Protein AF-A0A355RIV0-F1 (afdb_monomer_lite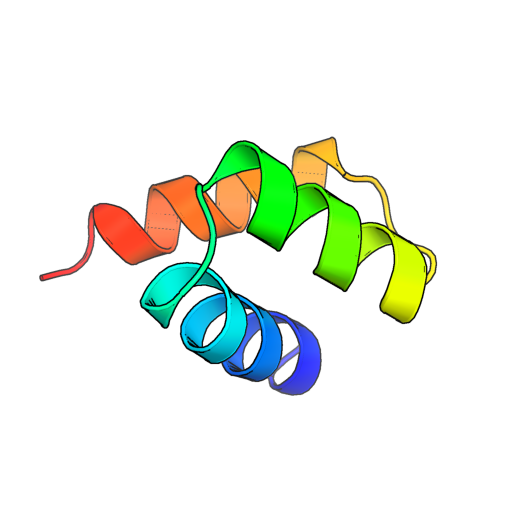)

Structure (mmCIF, N/CA/C/O backbone):
data_AF-A0A355RIV0-F1
#
_entry.id   AF-A0A355RIV0-F1
#
loop_
_atom_site.group_PDB
_atom_site.id
_atom_site.type_symbol
_atom_site.label_atom_id
_atom_site.label_alt_id
_atom_site.label_comp_id
_atom_site.label_asym_id
_atom_site.label_entity_id
_atom_site.label_seq_id
_atom_site.pdbx_PDB_ins_code
_atom_site.Cartn_x
_atom_site.Cartn_y
_atom_site.Cartn_z
_atom_site.occupancy
_atom_site.B_iso_or_equiv
_atom_site.auth_seq_id
_atom_site.auth_comp_id
_atom_site.auth_asym_id
_atom_site.auth_atom_id
_atom_site.pdbx_PDB_model_num
ATOM 1 N N . GLU A 1 1 ? -5.978 -1.004 -11.112 1.00 57.03 1 GLU A N 1
ATOM 2 C CA . GLU A 1 1 ? -5.946 -0.145 -9.901 1.00 57.03 1 GLU A CA 1
ATOM 3 C C . GLU A 1 1 ? -6.769 -0.727 -8.749 1.00 57.03 1 GLU A C 1
ATOM 5 O O . GLU A 1 1 ? -6.297 -0.659 -7.621 1.00 57.03 1 GLU A O 1
ATOM 10 N N . SER A 1 2 ? -7.914 -1.378 -9.016 1.00 63.53 2 SER A N 1
ATOM 11 C CA . SER A 1 2 ? -8.736 -2.061 -7.996 1.00 63.53 2 SER A CA 1
ATOM 12 C C . SER A 1 2 ? -7.987 -3.114 -7.170 1.00 63.53 2 SER A C 1
ATOM 14 O O . SER A 1 2 ? -8.241 -3.225 -5.976 1.00 63.53 2 SER A O 1
ATOM 16 N N . ASP A 1 3 ? -7.043 -3.846 -7.770 1.00 86.38 3 ASP A N 1
ATOM 17 C CA . ASP A 1 3 ? -6.333 -4.933 -7.076 1.00 86.38 3 ASP A CA 1
ATOM 18 C C . ASP A 1 3 ? -5.366 -4.418 -6.007 1.00 86.38 3 ASP A C 1
ATOM 20 O O . ASP A 1 3 ? -5.268 -4.994 -4.926 1.00 86.38 3 ASP A O 1
ATOM 24 N N . ILE A 1 4 ? -4.699 -3.290 -6.278 1.00 93.06 4 ILE A N 1
ATOM 25 C CA . ILE A 1 4 ? -3.797 -2.643 -5.319 1.00 93.06 4 ILE A CA 1
ATOM 26 C C . ILE A 1 4 ? -4.602 -2.134 -4.126 1.00 93.06 4 ILE A C 1
ATOM 28 O O . ILE A 1 4 ? -4.224 -2.388 -2.987 1.00 93.06 4 ILE A O 1
ATOM 32 N N . GLU A 1 5 ? -5.720 -1.442 -4.366 1.00 92.69 5 GLU A N 1
ATOM 33 C CA . GLU A 1 5 ? -6.547 -0.905 -3.282 1.00 92.69 5 GLU A CA 1
ATOM 34 C C . GLU A 1 5 ? -7.183 -2.022 -2.440 1.00 92.69 5 GLU A C 1
ATOM 36 O O . GLU A 1 5 ? -7.135 -1.965 -1.212 1.00 92.69 5 GLU A O 1
ATOM 41 N N . ALA A 1 6 ? -7.743 -3.059 -3.072 1.00 94.50 6 ALA A N 1
ATOM 42 C CA . ALA A 1 6 ? -8.361 -4.183 -2.368 1.00 94.50 6 ALA A CA 1
ATOM 43 C C . ALA A 1 6 ? -7.344 -4.963 -1.518 1.00 94.50 6 ALA A C 1
ATOM 45 O O . ALA A 1 6 ? -7.609 -5.284 -0.353 1.00 94.50 6 ALA A O 1
ATOM 46 N N . GLN A 1 7 ? -6.153 -5.220 -2.066 1.00 95.25 7 GL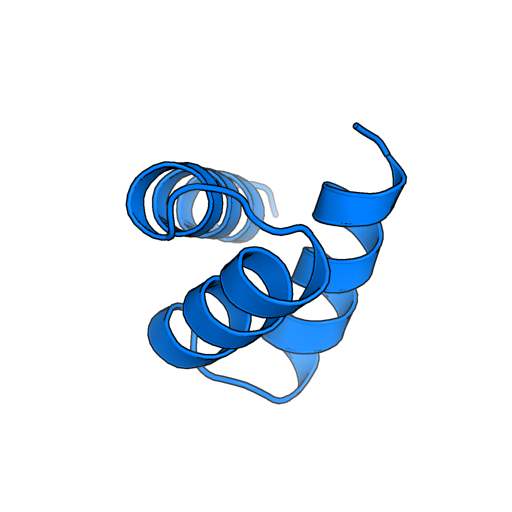N A N 1
ATOM 47 C CA . GLN A 1 7 ? -5.089 -5.887 -1.323 1.00 95.25 7 GLN A CA 1
ATOM 48 C C . GLN A 1 7 ? -4.547 -5.001 -0.198 1.00 95.25 7 GLN A C 1
ATOM 50 O O . GLN A 1 7 ? -4.285 -5.498 0.895 1.00 95.25 7 GLN A O 1
ATOM 55 N N . LEU A 1 8 ? -4.444 -3.689 -0.425 1.00 95.50 8 LEU A N 1
ATOM 56 C CA . LEU A 1 8 ? -4.029 -2.727 0.593 1.00 95.50 8 LEU A CA 1
ATOM 57 C C . LEU A 1 8 ? -5.030 -2.647 1.744 1.00 95.50 8 LEU A C 1
ATOM 59 O O . LEU A 1 8 ? -4.614 -2.678 2.896 1.00 95.50 8 LEU A O 1
ATOM 63 N N . ARG A 1 9 ? -6.336 -2.634 1.458 1.00 94.69 9 ARG A N 1
ATOM 64 C CA . ARG A 1 9 ? -7.390 -2.706 2.484 1.00 94.69 9 ARG A CA 1
ATOM 65 C C . ARG A 1 9 ? -7.289 -3.982 3.310 1.00 94.69 9 ARG A C 1
ATOM 67 O O . ARG A 1 9 ? -7.388 -3.914 4.527 1.00 94.69 9 ARG A O 1
ATOM 74 N N . THR A 1 10 ? -7.053 -5.119 2.660 1.00 95.44 10 THR A N 1
ATOM 75 C CA . THR A 1 10 ? -6.889 -6.410 3.344 1.00 95.44 10 THR A CA 1
ATOM 76 C C . THR A 1 10 ? -5.642 -6.414 4.229 1.00 95.44 10 THR A C 1
ATOM 78 O O . THR A 1 10 ? -5.701 -6.831 5.381 1.00 95.44 10 THR A O 1
ATOM 81 N N . ALA A 1 11 ? -4.516 -5.896 3.732 1.00 96.06 11 ALA A N 1
ATOM 82 C CA . ALA A 1 11 ? -3.279 -5.806 4.504 1.00 96.06 11 ALA A CA 1
ATOM 83 C C . ALA A 1 11 ? -3.425 -4.868 5.715 1.00 96.06 11 ALA A C 1
ATOM 85 O O . ALA A 1 11 ? -2.979 -5.207 6.806 1.00 96.06 11 ALA A O 1
ATOM 86 N N . LEU A 1 12 ? -4.113 -3.732 5.563 1.00 95.69 12 LEU A N 1
ATOM 87 C CA . LEU A 1 12 ? -4.362 -2.775 6.651 1.00 95.69 12 LEU A CA 1
ATOM 88 C C . LEU A 1 12 ? -5.214 -3.341 7.801 1.00 95.69 12 LEU A C 1
ATOM 90 O O . LEU A 1 12 ? -5.219 -2.765 8.883 1.00 95.69 12 LEU A O 1
ATOM 94 N N . GLN A 1 13 ? -5.916 -4.463 7.607 1.00 95.25 13 GLN A N 1
ATOM 95 C CA . GLN A 1 13 ? -6.674 -5.116 8.683 1.00 95.25 13 GLN A CA 1
ATOM 96 C C . GLN A 1 13 ? -5.778 -5.839 9.697 1.00 95.25 13 GLN A C 1
ATOM 98 O O . GLN A 1 13 ? -6.203 -6.071 10.827 1.00 95.25 13 GLN A O 1
ATOM 103 N N . SER A 1 14 ? -4.564 -6.228 9.303 1.00 95.44 14 SER A N 1
ATOM 104 C CA . SER A 1 14 ? -3.654 -7.039 10.125 1.00 95.44 14 SER A CA 1
ATOM 105 C C . SER A 1 14 ? -2.241 -6.465 10.243 1.00 95.44 14 SER A C 1
ATOM 107 O O . SER A 1 14 ? -1.470 -6.911 11.091 1.00 95.44 14 SER A O 1
ATOM 109 N N . MET A 1 15 ? -1.896 -5.473 9.422 1.00 95.88 15 MET A N 1
ATOM 110 C CA . MET A 1 15 ? -0.582 -4.841 9.360 1.00 95.88 15 MET A CA 1
ATOM 111 C C . MET A 1 15 ? -0.670 -3.346 9.658 1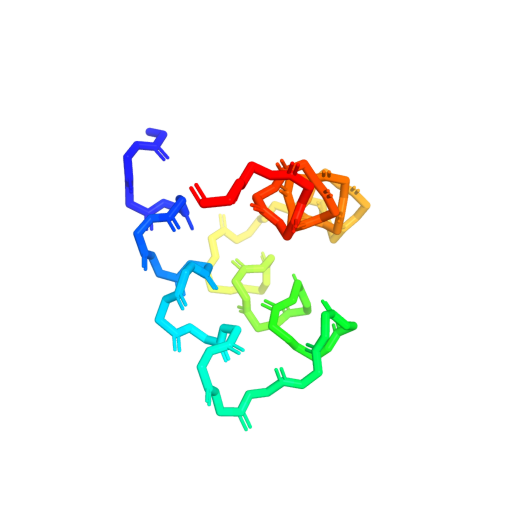.00 95.88 15 MET A C 1
ATOM 113 O O . MET A 1 15 ? -1.690 -2.701 9.422 1.00 95.88 15 MET A O 1
ATOM 117 N N . SER A 1 16 ? 0.443 -2.765 10.111 1.00 96.38 16 SER A N 1
ATOM 118 C CA . SER A 1 16 ? 0.558 -1.310 10.196 1.00 96.38 16 SER A CA 1
ATOM 119 C C . SER A 1 16 ? 0.498 -0.675 8.800 1.00 96.38 16 SER A C 1
ATOM 121 O O . SER A 1 16 ? 0.859 -1.305 7.806 1.00 96.38 16 SER A O 1
ATOM 123 N N . VAL A 1 17 ? 0.136 0.609 8.711 1.00 95.56 17 VAL A N 1
ATOM 124 C CA . VAL A 1 17 ? 0.147 1.379 7.447 1.00 95.56 17 VAL A CA 1
ATOM 125 C C . VAL A 1 17 ? 1.487 1.269 6.716 1.00 95.56 17 VAL A C 1
ATOM 127 O O . VAL A 1 17 ? 1.537 1.174 5.489 1.00 95.56 17 VAL A O 1
ATOM 130 N N . ARG A 1 18 ? 2.593 1.270 7.471 1.00 96.31 18 ARG A N 1
ATOM 131 C CA . ARG A 1 18 ? 3.944 1.140 6.919 1.00 96.31 18 ARG A CA 1
ATOM 132 C C . ARG A 1 18 ? 4.152 -0.230 6.279 1.00 96.31 18 ARG A C 1
ATOM 134 O O . ARG A 1 18 ? 4.682 -0.278 5.169 1.00 96.31 18 ARG A O 1
ATOM 141 N N . ASP A 1 19 ? 3.761 -1.292 6.974 1.00 97.62 19 ASP A N 1
ATOM 142 C CA . ASP A 1 19 ? 4.014 -2.674 6.560 1.00 97.62 19 ASP A CA 1
ATOM 143 C C . ASP A 1 19 ? 3.055 -3.100 5.446 1.00 97.62 19 ASP A C 1
ATOM 145 O O . ASP A 1 19 ? 3.489 -3.674 4.452 1.00 97.62 19 ASP A O 1
ATOM 149 N N . ALA A 1 20 ? 1.782 -2.707 5.533 1.00 97.44 20 ALA A N 1
ATOM 150 C CA . ALA A 1 20 ? 0.803 -2.895 4.467 1.00 97.44 20 ALA A CA 1
ATOM 151 C C . ALA A 1 20 ? 1.257 -2.213 3.167 1.00 97.44 20 ALA A C 1
ATOM 153 O O . ALA A 1 20 ? 1.191 -2.802 2.085 1.00 97.44 20 ALA A O 1
ATOM 154 N N . ALA A 1 21 ? 1.773 -0.983 3.266 1.00 97.19 21 ALA A N 1
ATOM 155 C CA . ALA A 1 21 ? 2.270 -0.260 2.104 1.00 97.19 21 ALA A CA 1
ATOM 156 C C . ALA A 1 21 ? 3.536 -0.882 1.502 1.00 97.19 21 ALA A C 1
ATOM 158 O O . ALA A 1 21 ? 3.689 -0.871 0.285 1.00 97.19 21 ALA A O 1
ATOM 159 N N . GLU A 1 22 ? 4.439 -1.407 2.333 1.00 97.88 22 GLU A N 1
ATOM 160 C CA . GLU A 1 22 ? 5.623 -2.157 1.894 1.00 97.88 22 GLU A CA 1
ATOM 161 C C . GLU A 1 22 ? 5.213 -3.447 1.169 1.00 97.88 22 GLU A C 1
ATOM 163 O O . GLU A 1 22 ? 5.626 -3.668 0.032 1.00 97.88 22 GLU A O 1
ATOM 168 N N . PHE A 1 23 ? 4.343 -4.248 1.789 1.00 97.25 23 PHE A N 1
ATOM 169 C CA . PHE A 1 23 ? 3.866 -5.527 1.266 1.00 97.25 23 PHE A CA 1
ATOM 170 C C . PHE A 1 23 ? 3.214 -5.382 -0.113 1.00 97.25 23 PHE A C 1
ATOM 172 O O . PHE A 1 23 ? 3.607 -6.053 -1.068 1.00 97.25 23 PHE A O 1
ATOM 179 N N . VAL A 1 24 ? 2.261 -4.457 -0.250 1.00 96.31 24 VAL A N 1
ATOM 180 C CA . VAL A 1 24 ? 1.557 -4.235 -1.522 1.00 96.31 24 VAL A CA 1
ATOM 181 C C . VAL A 1 24 ? 2.477 -3.598 -2.566 1.00 96.31 24 VAL A C 1
ATOM 183 O O . VAL A 1 24 ? 2.399 -3.938 -3.745 1.00 96.31 24 VAL A O 1
ATOM 186 N N . ALA A 1 25 ? 3.388 -2.710 -2.164 1.00 97.12 25 ALA A N 1
ATOM 187 C CA . ALA A 1 25 ? 4.354 -2.128 -3.091 1.00 97.12 25 ALA A CA 1
ATOM 188 C C . ALA A 1 25 ? 5.286 -3.182 -3.699 1.00 97.12 25 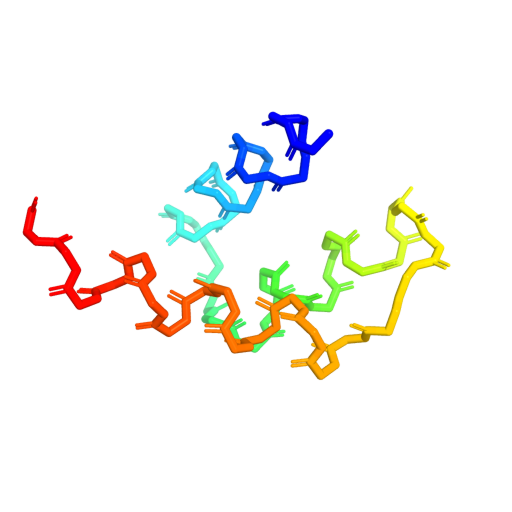ALA A C 1
ATOM 190 O O . ALA A 1 25 ? 5.507 -3.169 -4.910 1.00 97.12 25 ALA A O 1
ATOM 191 N N . GLN A 1 26 ? 5.780 -4.113 -2.880 1.00 96.69 26 GLN A N 1
ATOM 192 C CA . GLN A 1 26 ? 6.615 -5.221 -3.337 1.00 96.69 26 GLN A CA 1
ATOM 193 C C . GLN A 1 26 ? 5.827 -6.195 -4.222 1.00 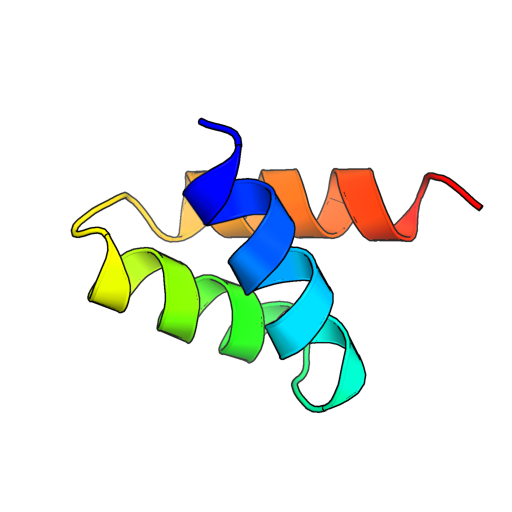96.69 26 GLN A C 1
ATOM 195 O O . GLN A 1 26 ? 6.306 -6.552 -5.294 1.00 96.69 26 GLN A O 1
ATOM 200 N N . ALA A 1 27 ? 4.602 -6.560 -3.826 1.00 95.12 27 ALA A N 1
ATOM 201 C CA . ALA A 1 27 ? 3.756 -7.488 -4.578 1.00 95.12 27 ALA A CA 1
ATOM 202 C C . ALA A 1 27 ? 3.392 -6.982 -5.986 1.00 95.12 27 ALA A C 1
ATOM 204 O O . ALA A 1 27 ? 3.269 -7.780 -6.912 1.00 95.12 27 ALA A O 1
ATOM 205 N N . HIS A 1 28 ? 3.246 -5.664 -6.155 1.00 93.81 28 HIS A N 1
ATOM 206 C CA . HIS A 1 28 ? 2.868 -5.043 -7.432 1.00 93.81 28 HIS A CA 1
ATOM 207 C C . HIS A 1 28 ? 4.033 -4.374 -8.173 1.00 93.81 28 HIS A C 1
ATOM 209 O O . HIS A 1 28 ? 3.826 -3.815 -9.247 1.00 93.81 28 HIS A O 1
ATOM 215 N N . GLY A 1 29 ? 5.249 -4.391 -7.618 1.00 94.94 29 GLY A N 1
ATOM 216 C CA . GLY A 1 29 ? 6.419 -3.747 -8.228 1.00 94.94 29 GLY A CA 1
ATOM 217 C C . GLY A 1 29 ? 6.292 -2.223 -8.360 1.00 94.94 29 GLY A C 1
ATOM 218 O O . GLY A 1 29 ? 6.802 -1.631 -9.310 1.00 94.94 29 GLY A O 1
ATOM 219 N N . VAL A 1 30 ? 5.589 -1.572 -7.429 1.00 94.62 30 VAL A N 1
ATOM 220 C CA . VAL A 1 30 ? 5.307 -0.127 -7.457 1.00 94.62 30 VAL A CA 1
ATOM 221 C C . VAL A 1 30 ? 5.998 0.610 -6.312 1.00 94.62 30 VAL A C 1
ATOM 223 O O . VAL A 1 30 ? 6.420 0.031 -5.317 1.00 94.62 30 VAL A O 1
ATOM 226 N N . ALA A 1 31 ? 6.103 1.935 -6.422 1.00 96.31 31 ALA A N 1
ATOM 227 C CA . ALA A 1 31 ? 6.751 2.741 -5.393 1.00 96.31 31 ALA A CA 1
ATOM 228 C C . ALA A 1 31 ? 5.974 2.717 -4.060 1.00 96.31 31 ALA A C 1
ATOM 230 O O . ALA A 1 31 ? 4.835 3.187 -3.990 1.00 96.31 31 ALA A O 1
ATOM 231 N N . LYS A 1 32 ? 6.637 2.302 -2.969 1.00 96.12 32 LYS A N 1
ATOM 232 C CA . LYS A 1 32 ? 6.086 2.309 -1.597 1.00 96.12 32 LYS A CA 1
ATOM 233 C C . LYS A 1 32 ? 5.452 3.640 -1.208 1.00 96.12 32 LYS A C 1
ATOM 235 O O . LYS A 1 32 ? 4.389 3.659 -0.598 1.00 96.12 32 LYS A O 1
ATOM 240 N N . ARG A 1 33 ? 6.059 4.768 -1.596 1.00 96.50 33 ARG A N 1
ATOM 241 C CA . ARG A 1 33 ? 5.512 6.105 -1.308 1.00 96.50 33 ARG A CA 1
ATOM 242 C C . ARG A 1 33 ? 4.107 6.299 -1.891 1.00 96.50 33 ARG A C 1
ATOM 244 O O . ARG A 1 33 ? 3.278 6.915 -1.227 1.00 96.50 33 ARG A O 1
ATOM 251 N N . LYS A 1 34 ? 3.831 5.767 -3.090 1.00 95.25 34 LYS A N 1
ATOM 252 C CA . LYS A 1 34 ? 2.504 5.835 -3.725 1.00 95.25 34 LYS A CA 1
ATOM 253 C C . LYS A 1 34 ? 1.480 5.045 -2.909 1.00 95.25 34 LYS A C 1
ATOM 255 O O . LYS A 1 34 ? 0.412 5.565 -2.605 1.00 95.25 34 LYS A O 1
ATOM 260 N N . ILE A 1 35 ? 1.836 3.828 -2.504 1.00 96.50 35 ILE A N 1
ATOM 261 C CA . ILE A 1 35 ? 0.954 2.947 -1.727 1.00 96.50 35 ILE A CA 1
ATOM 262 C C . ILE A 1 35 ? 0.728 3.485 -0.313 1.00 96.50 35 ILE A C 1
ATOM 264 O O . ILE A 1 35 ? -0.392 3.471 0.177 1.00 96.50 35 ILE A O 1
ATOM 268 N N . TYR A 1 36 ? 1.754 4.054 0.314 1.00 96.19 36 TYR A N 1
ATOM 269 C CA . TYR A 1 36 ? 1.637 4.668 1.634 1.00 96.19 36 TYR A CA 1
ATOM 270 C C . TYR A 1 36 ? 0.671 5.860 1.632 1.00 96.19 36 TYR A C 1
ATOM 272 O O . TYR A 1 36 ? -0.177 5.973 2.510 1.00 96.19 36 TYR A O 1
ATOM 280 N N . GLN A 1 37 ? 0.744 6.728 0.617 1.00 95.81 37 GLN A N 1
ATOM 281 C CA . GLN A 1 37 ? -0.221 7.824 0.464 1.00 95.81 37 GLN A CA 1
ATOM 282 C C . GLN A 1 37 ? -1.642 7.307 0.211 1.00 95.81 37 GLN A C 1
ATOM 284 O O . GLN A 1 37 ? -2.597 7.857 0.753 1.00 95.81 37 GLN A O 1
ATOM 289 N N . MET A 1 38 ? -1.780 6.227 -0.563 1.00 94.56 38 MET A N 1
ATOM 290 C CA . MET A 1 38 ? -3.069 5.570 -0.777 1.00 94.56 38 MET A CA 1
ATOM 291 C C . MET A 1 38 ? -3.639 5.017 0.536 1.00 94.56 38 MET A C 1
ATOM 293 O O . MET A 1 38 ? -4.800 5.270 0.839 1.00 94.56 38 MET A O 1
ATOM 297 N N . ALA A 1 39 ? -2.817 4.353 1.350 1.00 94.75 39 ALA A N 1
ATOM 298 C CA . ALA A 1 39 ? -3.212 3.814 2.649 1.00 94.75 39 ALA A CA 1
ATOM 299 C C . ALA A 1 39 ? -3.702 4.912 3.606 1.00 94.75 39 ALA A C 1
ATOM 301 O O . ALA A 1 39 ? -4.781 4.788 4.178 1.00 94.75 39 ALA A O 1
ATOM 302 N N .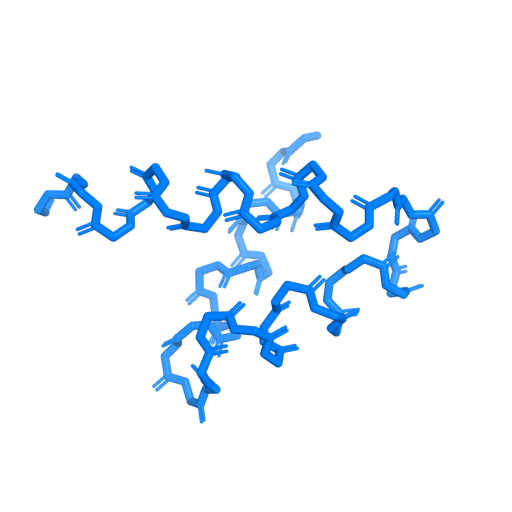 LEU A 1 40 ? -2.975 6.033 3.694 1.00 94.25 40 LEU A N 1
ATOM 303 C CA . LEU A 1 40 ? -3.402 7.198 4.482 1.00 94.25 40 LEU A CA 1
ATOM 304 C C . LEU A 1 40 ? -4.720 7.808 3.976 1.00 94.25 40 LEU A C 1
ATOM 306 O O . LEU A 1 40 ? -5.492 8.360 4.758 1.00 94.25 40 LEU A O 1
ATOM 310 N N . GLY A 1 41 ? -4.980 7.743 2.667 1.00 92.31 41 GLY A N 1
ATOM 311 C CA . GLY A 1 41 ? -6.249 8.169 2.079 1.00 92.31 41 GLY A CA 1
ATOM 312 C C . GLY A 1 41 ? -7.410 7.227 2.408 1.00 92.31 41 GLY A C 1
ATOM 313 O O . GLY A 1 41 ? -8.537 7.692 2.569 1.00 92.31 41 GLY A O 1
ATOM 314 N N . ILE A 1 42 ? -7.132 5.926 2.530 1.00 89.56 42 ILE A N 1
ATOM 315 C CA . ILE A 1 42 ? -8.104 4.894 2.910 1.00 89.56 42 ILE A CA 1
ATOM 316 C C . ILE A 1 42 ? -8.472 5.021 4.390 1.00 89.56 42 ILE A C 1
ATOM 318 O O . ILE A 1 42 ? -9.657 5.085 4.681 1.00 89.56 42 ILE A O 1
ATOM 322 N N . GLU A 1 43 ? -7.501 5.137 5.304 1.00 81.19 43 GLU A N 1
ATOM 323 C CA . GLU A 1 43 ? -7.769 5.310 6.748 1.00 81.19 43 GLU A CA 1
ATOM 324 C C . GLU A 1 43 ? -8.572 6.578 7.069 1.00 81.19 43 GLU A C 1
ATOM 326 O O . GLU A 1 43 ? -9.287 6.638 8.065 1.00 81.19 43 GLU A O 1
ATOM 331 N N . ARG A 1 44 ? -8.451 7.616 6.235 1.00 80.25 44 ARG A N 1
ATOM 332 C CA . ARG A 1 44 ? -9.198 8.871 6.396 1.00 80.25 44 ARG A CA 1
ATOM 333 C C . ARG A 1 44 ? -10.644 8.795 5.916 1.00 80.25 44 ARG A C 1
ATOM 335 O O . ARG A 1 44 ? -11.416 9.697 6.239 1.00 80.25 44 ARG A O 1
ATOM 342 N N . LYS A 1 45 ? -11.003 7.792 5.114 1.00 65.38 45 LYS A N 1
ATOM 343 C CA . LYS A 1 45 ? -12.390 7.559 4.710 1.00 65.38 45 LYS A CA 1
ATOM 344 C C . LYS A 1 45 ? -13.015 6.595 5.730 1.00 65.38 45 LYS A C 1
ATOM 346 O O . LYS A 1 45 ? -12.521 5.474 5.818 1.00 65.38 45 LYS A O 1
ATOM 351 N N . PRO A 1 46 ? -14.018 7.040 6.511 1.00 52.31 46 PRO A N 1
ATOM 352 C CA . PRO A 1 46 ? -14.681 6.198 7.504 1.00 52.31 46 PRO A CA 1
ATOM 353 C C . PRO A 1 46 ? -15.393 5.002 6.863 1.00 52.31 46 PRO A C 1
ATOM 355 O O . PRO A 1 46 ? -15.780 5.106 5.672 1.00 52.31 46 PRO A O 1
#

Foldseek 3Di:
DVVLLVQLVVCVVPHPLQVSLVVSCVVVVHDSVVSSVSSVVVVVPD

Secondary structure (DSSP, 8-state):
-HHHHHHHHHHHTTS-HHHHHHHHHHHHT--HHHHHHHHHHHHT--

Radius of gyration: 9.08 Å; chains: 1; bounding box: 21×16×20 Å

pLDDT: mean 91.48, std 10.58, range [52.31, 97.88]

Sequence (46 aa):
ESDIEAQLRTALQSMSVRDAAEFVAQAHGVAKRKIYQMALGIERKP